Protein AF-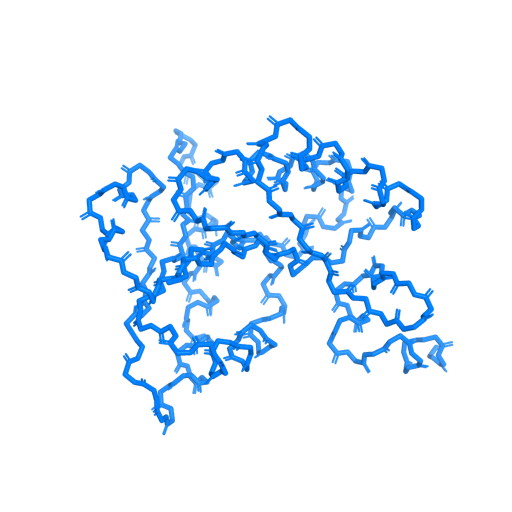A0A662RX79-F1 (afdb_monomer_lite)

Sequence (173 aa):
MRLGIISCEILSTEIADMLRHTGIRDVFIIIPSGDDGASYMRMMFVSNRFLNVLRSFLNVNLNVNARVIKSSELRRHVRGDNVAILRITEIRAHDRPYLLLKEIEESVYEIKDFVDFIILGYGLCGNSEREIRDALKRMEHNAKIPVYMPSDGEGYFNNCIEIVLGRDKVRRI

Structure (mmCIF, N/CA/C/O backbone):
data_AF-A0A662RX79-F1
#
_entry.id   AF-A0A662RX79-F1
#
loop_
_atom_site.group_PDB
_atom_site.id
_atom_site.type_symbol
_atom_site.label_atom_id
_atom_site.label_alt_id
_atom_site.label_comp_id
_atom_site.label_asym_id
_atom_site.label_entity_id
_atom_site.label_seq_id
_atom_site.pdbx_PDB_ins_code
_atom_site.Cartn_x
_atom_site.Cartn_y
_atom_site.Cartn_z
_atom_site.occupancy
_atom_site.B_iso_or_equiv
_atom_site.auth_seq_id
_atom_site.auth_comp_id
_atom_site.auth_asym_id
_atom_site.auth_atom_id
_atom_site.pdbx_PDB_model_num
ATOM 1 N N . MET A 1 1 ? -10.238 -9.939 10.621 1.00 92.50 1 MET A N 1
ATOM 2 C CA . MET A 1 1 ? -9.090 -9.642 9.743 1.00 92.50 1 MET A CA 1
ATOM 3 C C . MET A 1 1 ? -8.908 -8.144 9.592 1.00 92.50 1 MET A C 1
ATOM 5 O O . MET A 1 1 ? -9.868 -7.437 9.282 1.00 92.50 1 MET A O 1
ATOM 9 N N . ARG A 1 2 ? -7.675 -7.680 9.774 1.00 96.06 2 ARG A N 1
ATOM 10 C CA . ARG A 1 2 ? -7.209 -6.315 9.542 1.00 96.06 2 ARG A CA 1
ATOM 11 C C . ARG A 1 2 ? -6.055 -6.352 8.551 1.00 96.06 2 ARG A C 1
ATOM 13 O O . ARG A 1 2 ? -5.040 -6.989 8.805 1.00 96.06 2 ARG A O 1
ATOM 20 N N . LEU A 1 3 ? -6.218 -5.681 7.424 1.00 96.81 3 LEU A N 1
ATOM 21 C CA . LEU A 1 3 ? -5.278 -5.718 6.313 1.00 96.81 3 LEU A CA 1
ATOM 22 C C . LEU A 1 3 ? -4.520 -4.392 6.209 1.00 96.81 3 LEU A C 1
ATOM 24 O O . LEU A 1 3 ? -5.138 -3.333 6.122 1.00 96.81 3 LEU A O 1
ATOM 28 N N . GLY A 1 4 ? -3.192 -4.441 6.169 1.00 97.38 4 GLY A N 1
ATOM 29 C CA . GLY A 1 4 ? -2.364 -3.311 5.761 1.00 97.38 4 GLY A CA 1
ATOM 30 C C . GLY A 1 4 ? -2.083 -3.361 4.265 1.00 97.38 4 GLY A C 1
ATOM 31 O O . GLY A 1 4 ? -1.793 -4.425 3.727 1.00 97.38 4 GLY A O 1
ATOM 32 N N . ILE A 1 5 ? -2.147 -2.223 3.584 1.00 96.50 5 ILE A N 1
ATOM 33 C CA . ILE A 1 5 ? -1.765 -2.103 2.176 1.00 96.50 5 ILE A CA 1
ATOM 34 C C . ILE A 1 5 ? -0.861 -0.887 2.035 1.00 96.50 5 ILE A C 1
ATOM 36 O O . ILE A 1 5 ? -1.257 0.222 2.386 1.00 96.50 5 ILE A O 1
ATOM 40 N N . ILE A 1 6 ? 0.330 -1.074 1.478 1.00 94.81 6 ILE A N 1
ATOM 41 C CA . ILE A 1 6 ? 1.216 0.027 1.086 1.00 94.81 6 ILE A CA 1
ATOM 42 C C . ILE A 1 6 ? 1.339 -0.036 -0.430 1.00 94.81 6 ILE A C 1
ATOM 44 O O . ILE A 1 6 ? 1.785 -1.052 -0.959 1.00 94.81 6 ILE A O 1
ATOM 48 N N . SER A 1 7 ? 0.878 0.998 -1.132 1.00 92.44 7 SER A N 1
ATOM 49 C CA . SER A 1 7 ? 0.668 0.916 -2.579 1.00 92.44 7 SER A CA 1
ATOM 50 C C . SER A 1 7 ? 0.965 2.210 -3.326 1.00 92.44 7 SER A C 1
ATOM 52 O O . SER A 1 7 ? 0.884 3.310 -2.779 1.00 92.44 7 SER A O 1
ATOM 54 N N . CYS A 1 8 ? 1.280 2.063 -4.612 1.00 90.00 8 CYS A N 1
ATOM 55 C CA . CYS A 1 8 ? 1.338 3.174 -5.553 1.00 90.00 8 CYS A CA 1
ATOM 56 C C . CYS A 1 8 ? -0.077 3.577 -5.958 1.00 90.00 8 CYS A C 1
ATOM 58 O O . CYS A 1 8 ? -0.971 2.730 -6.053 1.00 90.00 8 CYS A O 1
ATOM 60 N N . GLU A 1 9 ? -0.279 4.863 -6.235 1.00 88.94 9 GLU A N 1
ATOM 61 C CA . GLU A 1 9 ? -1.582 5.368 -6.664 1.00 88.94 9 GLU A CA 1
ATOM 62 C C . GLU A 1 9 ? -2.093 4.760 -7.979 1.00 88.94 9 GLU A C 1
ATOM 64 O O . GLU A 1 9 ? -3.304 4.688 -8.191 1.00 88.94 9 GLU A O 1
ATOM 69 N N . ILE A 1 10 ? -1.187 4.285 -8.843 1.00 88.56 10 ILE A N 1
ATOM 70 C CA . ILE A 1 10 ? -1.547 3.661 -10.122 1.00 88.56 10 ILE A CA 1
ATOM 71 C C . ILE A 1 10 ? -2.323 2.351 -9.941 1.00 88.56 10 ILE A C 1
ATOM 73 O O . ILE A 1 10 ? -3.139 2.023 -10.793 1.00 88.56 10 ILE A O 1
ATOM 77 N N . LEU A 1 11 ? -2.151 1.656 -8.809 1.00 90.94 11 LEU A N 1
ATOM 78 C CA . LEU A 1 11 ? -2.796 0.364 -8.539 1.00 90.94 11 LEU A CA 1
ATOM 79 C C . LEU A 1 11 ? -4.209 0.482 -7.949 1.00 9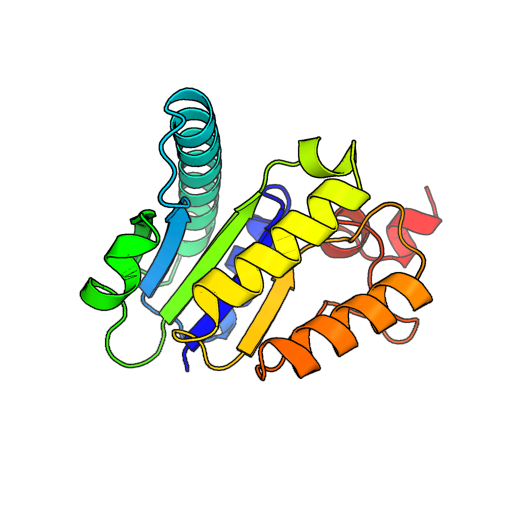0.94 11 LEU A C 1
ATOM 81 O O . LEU A 1 11 ? -4.713 -0.439 -7.309 1.00 90.94 11 LEU A O 1
ATOM 85 N N . SER A 1 12 ? -4.846 1.645 -8.075 1.00 89.62 12 SER A N 1
ATOM 86 C CA . SER A 1 12 ? -6.172 1.889 -7.491 1.00 89.62 12 SER A CA 1
ATOM 87 C C . SER A 1 12 ? -7.227 0.860 -7.916 1.00 89.62 12 SER A C 1
ATOM 89 O O . SER A 1 12 ? -8.026 0.441 -7.076 1.00 89.62 12 SER A O 1
ATOM 91 N N . THR A 1 13 ? -7.194 0.407 -9.170 1.00 89.31 13 THR A N 1
ATOM 92 C CA . THR A 1 13 ? -8.098 -0.624 -9.698 1.00 89.31 13 THR A CA 1
ATOM 93 C C . THR A 1 13 ? -7.803 -1.993 -9.087 1.00 89.31 13 THR A C 1
ATOM 95 O O . THR A 1 13 ? -8.709 -2.636 -8.564 1.00 89.31 13 THR A O 1
ATOM 98 N N . GLU A 1 14 ? -6.537 -2.413 -9.066 1.00 90.38 14 GLU A N 1
ATOM 99 C CA . GLU A 1 14 ? -6.112 -3.714 -8.538 1.00 90.38 14 GLU A CA 1
ATOM 100 C C . GLU A 1 14 ? -6.404 -3.825 -7.037 1.00 90.38 14 GLU A C 1
ATOM 102 O O . GLU A 1 14 ? -6.874 -4.858 -6.558 1.00 90.38 14 GLU A O 1
ATOM 107 N N . ILE A 1 15 ? -6.189 -2.740 -6.285 1.00 92.25 15 ILE A N 1
ATOM 108 C CA . ILE A 1 15 ? -6.542 -2.680 -4.864 1.00 92.25 15 ILE A CA 1
ATOM 109 C C . ILE A 1 15 ? -8.060 -2.734 -4.673 1.00 92.25 15 ILE A C 1
ATOM 111 O O . ILE A 1 15 ? -8.525 -3.442 -3.778 1.00 92.25 15 ILE A O 1
ATOM 115 N N . ALA A 1 16 ? -8.847 -2.034 -5.498 1.00 90.62 16 ALA A N 1
ATOM 116 C CA . ALA A 1 16 ? -10.305 -2.116 -5.431 1.00 90.62 16 ALA A CA 1
ATOM 117 C C . ALA A 1 16 ? -10.792 -3.554 -5.661 1.00 90.62 16 ALA A C 1
ATOM 119 O O . ALA A 1 16 ? -11.589 -4.067 -4.873 1.00 90.62 16 ALA A O 1
ATOM 120 N N . ASP A 1 17 ? -10.276 -4.206 -6.704 1.00 89.12 17 ASP A N 1
ATOM 121 C CA . ASP A 1 17 ? -10.602 -5.582 -7.066 1.00 89.12 17 ASP A CA 1
ATOM 122 C C . ASP A 1 17 ? -10.209 -6.561 -5.960 1.00 89.12 17 ASP A C 1
ATOM 124 O O . ASP A 1 17 ? -11.029 -7.388 -5.558 1.00 89.12 17 ASP A O 1
ATOM 128 N N . MET A 1 18 ? -9.008 -6.432 -5.391 1.00 90.06 18 MET A N 1
ATOM 129 C CA . MET A 1 18 ? -8.582 -7.244 -4.252 1.00 90.06 18 MET A CA 1
ATOM 130 C C . MET A 1 18 ? -9.531 -7.070 -3.062 1.00 90.06 18 MET A C 1
ATOM 132 O O . MET A 1 18 ? -10.016 -8.057 -2.506 1.00 90.06 18 MET A O 1
ATOM 136 N N . LEU A 1 19 ? -9.852 -5.827 -2.689 1.00 91.00 19 LEU A N 1
ATOM 137 C CA . LEU A 1 19 ? -10.728 -5.544 -1.552 1.00 91.00 19 LEU A CA 1
ATOM 138 C C . LEU A 1 19 ? -12.118 -6.173 -1.721 1.00 91.00 19 LEU A C 1
ATOM 140 O O . LEU A 1 19 ? -12.673 -6.650 -0.727 1.00 91.00 19 LEU A O 1
ATOM 144 N N . ARG A 1 20 ? -12.640 -6.291 -2.954 1.00 88.06 20 ARG A N 1
ATOM 145 C CA . ARG A 1 20 ? -13.933 -6.953 -3.218 1.00 88.06 20 ARG A CA 1
ATOM 146 C C . ARG A 1 20 ? -13.984 -8.414 -2.759 1.00 88.06 20 ARG A C 1
ATOM 148 O O . ARG A 1 20 ? -15.065 -8.909 -2.453 1.00 88.06 20 ARG A O 1
ATOM 155 N N . HIS A 1 21 ? -12.837 -9.083 -2.665 1.00 87.88 21 HIS A N 1
ATOM 156 C CA . HIS A 1 21 ? -12.739 -10.507 -2.337 1.00 87.88 21 HIS A CA 1
ATOM 157 C C . HIS A 1 21 ? -12.360 -10.783 -0.872 1.00 87.88 21 HIS A C 1
ATOM 159 O O . HIS A 1 21 ? -12.251 -11.938 -0.473 1.00 87.88 21 HIS A O 1
ATOM 165 N N . THR A 1 22 ? -12.164 -9.744 -0.051 1.00 87.75 22 THR A N 1
ATOM 166 C CA . THR A 1 22 ? -11.635 -9.882 1.324 1.00 87.75 22 THR A CA 1
ATOM 167 C C . THR A 1 22 ? -12.696 -9.797 2.426 1.00 87.75 22 THR A C 1
ATOM 169 O O . THR A 1 22 ? -12.401 -10.103 3.579 1.00 87.75 22 THR A O 1
ATOM 172 N N . GLY A 1 23 ? -13.920 -9.355 2.107 1.00 88.69 23 GLY A N 1
ATOM 1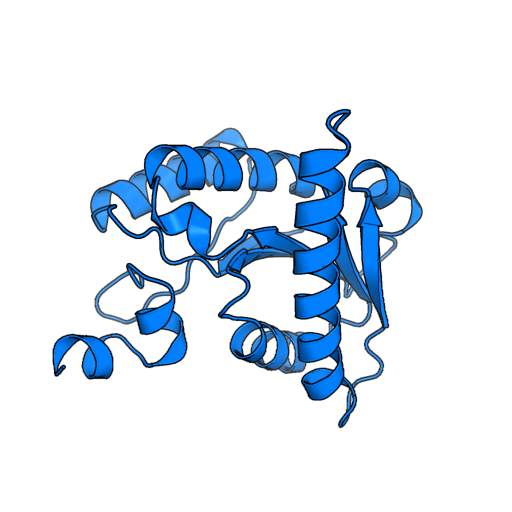73 C CA . GLY A 1 23 ? -14.981 -9.112 3.098 1.00 88.69 23 GLY A CA 1
ATOM 174 C C . GLY A 1 23 ? -14.773 -7.862 3.969 1.00 88.69 23 GLY A C 1
ATOM 175 O O . GLY A 1 23 ? -15.516 -7.657 4.932 1.00 88.69 23 GLY A O 1
ATOM 176 N N . ILE A 1 24 ? -13.782 -7.026 3.639 1.00 92.38 24 ILE A N 1
ATOM 177 C CA . ILE A 1 24 ? -13.495 -5.753 4.311 1.00 92.38 24 ILE A CA 1
ATOM 178 C C . ILE A 1 24 ? -14.673 -4.787 4.153 1.00 92.38 24 ILE A C 1
ATOM 180 O O . ILE A 1 24 ? -15.304 -4.729 3.101 1.00 92.38 24 ILE A O 1
ATOM 184 N N . ARG A 1 25 ? -14.975 -4.034 5.217 1.00 91.38 25 ARG A N 1
ATOM 185 C CA . ARG A 1 25 ? -16.095 -3.083 5.295 1.00 91.38 25 ARG A CA 1
ATOM 186 C C . ARG A 1 25 ? -15.651 -1.658 5.574 1.00 91.38 25 ARG A C 1
ATOM 188 O O . ARG A 1 25 ? -16.307 -0.733 5.117 1.00 91.38 25 ARG A O 1
ATOM 195 N N . ASP A 1 26 ? -14.545 -1.46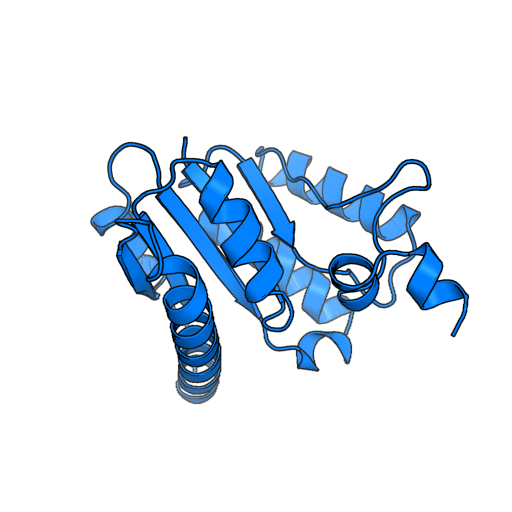4 6.282 1.00 93.75 26 ASP A N 1
ATOM 196 C CA . ASP A 1 26 ? -13.989 -0.137 6.536 1.00 93.75 26 ASP A CA 1
ATOM 197 C C . ASP A 1 26 ? -12.604 -0.023 5.904 1.00 93.75 26 ASP A C 1
ATOM 199 O O . ASP A 1 26 ? -11.747 -0.884 6.092 1.00 93.75 26 ASP A O 1
ATOM 203 N N . VAL A 1 27 ? -12.380 1.056 5.158 1.00 95.12 27 VAL A N 1
ATOM 204 C CA . VAL A 1 27 ? -11.100 1.351 4.511 1.00 95.12 27 VAL A CA 1
ATOM 205 C C . VAL A 1 27 ? -10.624 2.724 4.965 1.00 95.12 27 VAL A C 1
ATOM 207 O O . VAL A 1 27 ? -11.295 3.739 4.760 1.00 95.12 27 VAL A O 1
ATOM 210 N N . PHE A 1 28 ? -9.442 2.764 5.567 1.00 96.56 28 PHE A N 1
ATOM 211 C CA . PHE A 1 28 ? -8.803 3.988 6.030 1.00 96.56 28 PHE A CA 1
ATOM 212 C C . PHE A 1 28 ? -7.566 4.265 5.190 1.00 96.56 28 PHE A C 1
ATOM 214 O O . PHE A 1 28 ? -6.574 3.552 5.299 1.00 96.56 28 PHE A O 1
ATOM 221 N N . ILE A 1 29 ? -7.611 5.306 4.364 1.00 96.25 29 ILE A N 1
ATOM 222 C CA . ILE A 1 29 ? -6.421 5.808 3.676 1.00 96.25 29 ILE A CA 1
ATOM 223 C C . ILE A 1 29 ? -5.739 6.794 4.618 1.00 96.25 29 ILE A C 1
ATOM 225 O O . ILE A 1 29 ? -6.347 7.789 5.016 1.00 96.25 29 ILE A O 1
ATOM 229 N N . ILE A 1 30 ? -4.502 6.505 5.005 1.00 95.19 30 ILE A N 1
ATOM 230 C CA . ILE A 1 30 ? -3.788 7.297 6.002 1.00 95.19 30 ILE A CA 1
ATOM 231 C C . ILE A 1 30 ? -2.822 8.287 5.365 1.00 95.19 30 ILE A C 1
ATOM 233 O O . ILE A 1 30 ? -2.089 7.979 4.422 1.00 95.19 30 ILE A O 1
ATOM 237 N N . ILE A 1 31 ? -2.795 9.478 5.950 1.00 92.06 31 ILE A N 1
ATOM 238 C CA . ILE A 1 31 ? -1.774 10.491 5.709 1.00 92.06 31 ILE A CA 1
ATOM 239 C C . ILE A 1 31 ? -0.923 10.593 6.981 1.00 92.06 31 ILE A C 1
ATOM 241 O O . ILE A 1 31 ? -1.503 10.716 8.068 1.00 92.06 31 ILE A O 1
ATOM 245 N N . PRO A 1 32 ? 0.418 10.558 6.883 1.00 83.62 32 PRO A N 1
ATOM 246 C CA . PRO A 1 32 ? 1.297 10.719 8.025 1.00 83.62 32 PRO A CA 1
ATOM 247 C C . PRO A 1 32 ? 1.016 12.012 8.770 1.00 83.62 32 PRO A C 1
ATOM 249 O O . PRO A 1 32 ? 0.702 13.057 8.191 1.00 83.62 32 PRO A O 1
ATOM 252 N N . SER A 1 33 ? 1.163 11.935 10.082 1.00 72.19 33 SER A N 1
ATOM 253 C CA . SER A 1 33 ? 1.042 13.090 10.961 1.00 72.19 33 SER A CA 1
ATOM 254 C C . SER A 1 33 ? 2.381 13.837 10.956 1.00 72.19 33 SER A C 1
ATOM 256 O O . SER A 1 33 ? 3.228 13.575 11.800 1.00 72.19 33 SER A O 1
ATOM 258 N N . GLY A 1 34 ? 2.607 14.690 9.953 1.00 68.62 34 GLY A N 1
ATOM 259 C CA . GLY A 1 34 ? 3.823 15.504 9.818 1.00 68.62 34 GLY A CA 1
ATOM 260 C C . GLY A 1 34 ? 3.536 17.009 9.800 1.00 68.62 34 GLY A C 1
ATOM 261 O O . GLY A 1 34 ? 2.445 17.426 9.410 1.00 68.62 34 GLY A O 1
ATOM 262 N N . ASP A 1 35 ? 4.531 17.808 10.197 1.00 58.12 35 ASP A N 1
ATOM 263 C CA . ASP A 1 35 ? 4.424 19.270 10.360 1.00 58.12 35 ASP A CA 1
ATOM 264 C C . ASP A 1 35 ? 4.658 20.075 9.065 1.00 58.12 35 ASP A C 1
ATOM 266 O O . ASP A 1 35 ? 4.428 21.285 9.039 1.00 58.12 35 ASP A O 1
ATOM 270 N N . ASP A 1 36 ? 5.084 19.438 7.966 1.00 78.56 36 ASP A N 1
ATOM 271 C CA . ASP A 1 36 ? 5.203 20.124 6.672 1.00 78.56 36 ASP A CA 1
ATOM 272 C C . ASP A 1 36 ? 3.843 20.204 5.965 1.00 78.56 36 ASP A C 1
ATOM 274 O O . ASP A 1 36 ? 3.376 19.245 5.338 1.00 78.56 36 ASP A O 1
ATOM 278 N N . GLY A 1 37 ? 3.228 21.387 6.024 1.00 81.19 37 GLY A N 1
ATOM 279 C CA . GLY A 1 37 ? 1.956 21.672 5.365 1.00 81.19 37 GLY A CA 1
ATOM 280 C C . GLY A 1 37 ? 1.973 21.400 3.856 1.00 81.19 37 GLY A C 1
ATOM 281 O O . GLY A 1 37 ? 0.961 20.956 3.313 1.00 81.19 37 GLY A O 1
ATOM 282 N N . ALA A 1 38 ? 3.106 21.590 3.168 1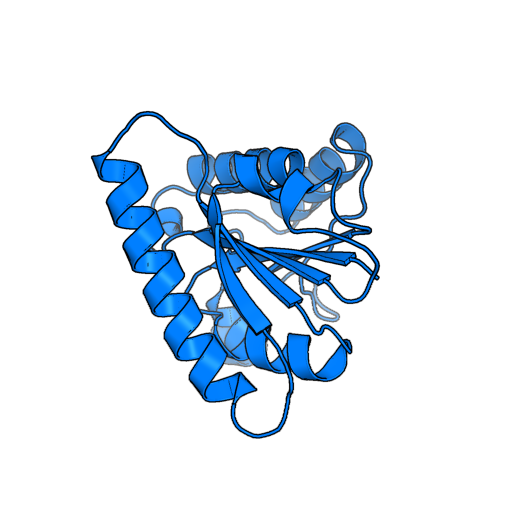.00 83.31 38 ALA A N 1
ATOM 283 C CA . ALA A 1 38 ? 3.188 21.338 1.730 1.00 83.31 38 ALA A CA 1
ATOM 284 C C . ALA A 1 38 ? 3.147 19.836 1.414 1.00 83.31 38 ALA A C 1
ATOM 286 O O . ALA A 1 38 ? 2.407 19.415 0.521 1.00 83.31 38 ALA A O 1
ATOM 287 N N . SER A 1 39 ? 3.911 19.020 2.148 1.00 81.31 39 SER A N 1
ATOM 288 C CA . SER A 1 39 ? 3.844 17.559 2.036 1.00 81.31 39 SER A CA 1
ATOM 289 C C . SER A 1 39 ? 2.458 17.031 2.387 1.00 81.31 39 SER A C 1
ATOM 291 O O . SER A 1 39 ? 1.870 16.293 1.598 1.00 81.31 39 SER A O 1
ATOM 293 N N . TYR A 1 40 ? 1.877 17.494 3.497 1.00 86.06 40 TYR A N 1
ATOM 294 C CA . TYR A 1 40 ? 0.527 17.105 3.898 1.00 86.06 40 TYR A CA 1
ATOM 295 C C . TYR A 1 40 ? -0.506 17.371 2.795 1.00 86.06 40 TYR A C 1
ATOM 297 O O . TYR A 1 40 ? -1.291 16.485 2.459 1.00 86.06 40 TYR A O 1
ATOM 305 N N . MET A 1 41 ? -0.483 18.560 2.181 1.00 87.12 41 MET A N 1
ATOM 306 C CA . MET A 1 41 ? -1.416 18.908 1.105 1.00 87.12 41 MET A CA 1
ATOM 307 C C . MET A 1 41 ? -1.239 18.033 -0.141 1.00 87.12 41 MET A C 1
ATOM 309 O O . MET A 1 41 ? -2.238 17.612 -0.727 1.00 87.12 41 MET A O 1
ATOM 313 N N . ARG A 1 42 ? 0.003 17.706 -0.526 1.00 87.31 42 ARG A N 1
ATOM 314 C CA . ARG A 1 42 ? 0.268 16.774 -1.639 1.00 87.31 42 ARG A CA 1
ATOM 315 C C . ARG A 1 42 ? -0.303 15.389 -1.354 1.00 87.31 42 ARG A C 1
ATOM 317 O O . ARG A 1 42 ? -1.076 14.852 -2.144 1.00 87.31 42 ARG A O 1
ATOM 324 N N . MET A 1 43 ? -0.004 14.846 -0.181 1.00 88.44 43 MET A N 1
ATOM 325 C CA . MET A 1 43 ? -0.461 13.517 0.222 1.00 88.44 43 MET A CA 1
ATOM 326 C C . MET A 1 43 ? -1.979 13.453 0.374 1.00 88.44 43 MET A C 1
ATOM 328 O O . MET A 1 43 ? -2.598 12.456 0.000 1.00 88.44 43 MET A O 1
ATOM 332 N N . MET A 1 44 ? -2.593 14.534 0.857 1.00 90.69 44 MET A N 1
ATOM 333 C CA . MET A 1 44 ? -4.042 14.699 0.890 1.00 90.69 44 MET A CA 1
ATOM 334 C C . MET A 1 44 ? -4.639 14.670 -0.516 1.00 90.69 44 MET A C 1
ATOM 336 O O . MET A 1 44 ? -5.627 13.972 -0.742 1.00 90.69 44 MET A O 1
ATOM 340 N N . PHE A 1 45 ? -4.042 15.374 -1.477 1.00 90.75 45 PHE A N 1
ATOM 341 C CA . PHE A 1 45 ? -4.508 15.364 -2.862 1.00 90.75 45 PHE A CA 1
ATOM 342 C C . PHE A 1 45 ? -4.440 13.961 -3.484 1.00 90.75 45 PHE A C 1
ATOM 344 O O . PHE A 1 45 ? -5.422 13.485 -4.055 1.00 90.75 45 PHE A O 1
ATOM 351 N N . VAL A 1 46 ? -3.313 13.267 -3.318 1.00 90.75 46 VAL A N 1
ATOM 352 C CA . VAL A 1 46 ? -3.096 11.895 -3.812 1.00 90.75 46 VAL A CA 1
ATOM 353 C C . VAL A 1 46 ? -4.079 10.921 -3.177 1.00 90.75 46 VAL A C 1
ATOM 355 O O . VAL A 1 46 ? -4.758 10.180 -3.883 1.00 90.75 46 VAL A O 1
ATOM 358 N N . SER A 1 47 ? -4.227 10.981 -1.854 1.00 93.00 47 SER A N 1
ATOM 359 C CA . SER A 1 47 ? -5.132 10.110 -1.102 1.00 93.00 47 SER A CA 1
ATOM 360 C C . SER A 1 47 ? -6.593 10.319 -1.500 1.00 93.00 47 SER A C 1
ATOM 362 O O . SER A 1 47 ? -7.330 9.349 -1.646 1.00 93.00 47 SER A O 1
ATOM 364 N N . ASN A 1 48 ? -7.024 11.566 -1.727 1.00 93.06 48 ASN A N 1
ATOM 365 C CA . ASN A 1 48 ? -8.387 11.852 -2.183 1.00 93.06 48 ASN A CA 1
ATOM 366 C C . ASN A 1 48 ? -8.624 11.419 -3.632 1.00 93.06 48 ASN A C 1
ATOM 368 O O . ASN A 1 48 ? -9.680 10.870 -3.940 1.00 93.06 48 ASN A O 1
ATOM 372 N N . ARG A 1 49 ? -7.648 11.623 -4.524 1.00 91.81 49 ARG A N 1
ATOM 373 C CA . ARG A 1 49 ? -7.722 11.123 -5.903 1.00 91.81 49 ARG A CA 1
ATOM 374 C C . ARG A 1 49 ? -7.841 9.601 -5.917 1.00 91.81 49 ARG A C 1
ATOM 376 O O . ARG A 1 49 ? -8.751 9.081 -6.558 1.00 91.81 49 ARG A O 1
ATOM 383 N N . PHE A 1 50 ? -7.002 8.910 -5.146 1.00 92.94 50 PHE A N 1
ATOM 384 C CA . PHE A 1 50 ? -7.090 7.465 -4.966 1.00 92.94 50 PHE A CA 1
ATOM 385 C C . PHE A 1 50 ? -8.450 7.050 -4.397 1.00 92.94 50 PHE A C 1
ATOM 387 O O . PHE A 1 50 ? -9.087 6.158 -4.943 1.00 92.94 50 PHE A O 1
ATOM 394 N N . LEU A 1 51 ? -8.939 7.724 -3.347 1.00 93.12 51 LEU A N 1
ATOM 395 C CA . LEU A 1 51 ? -10.240 7.438 -2.738 1.00 93.12 51 LEU A CA 1
ATOM 396 C C . LEU A 1 51 ? -11.392 7.558 -3.742 1.00 93.12 51 LEU A C 1
ATOM 398 O O . LEU A 1 51 ? -12.308 6.739 -3.717 1.00 93.12 51 LEU A O 1
ATOM 402 N N . ASN A 1 52 ? -11.367 8.567 -4.611 1.00 91.25 52 ASN A N 1
ATOM 403 C CA . ASN A 1 52 ? -12.414 8.769 -5.610 1.00 91.25 52 ASN A CA 1
ATOM 404 C C . ASN A 1 52 ? -12.447 7.631 -6.634 1.00 91.25 52 ASN A C 1
ATOM 406 O O . ASN A 1 52 ? -13.528 7.133 -6.948 1.00 91.25 52 ASN A O 1
ATOM 410 N N . VAL A 1 53 ? -11.277 7.188 -7.102 1.00 89.56 53 VAL A N 1
ATOM 411 C CA . VAL A 1 53 ? -11.170 6.028 -7.997 1.00 89.56 53 VAL A CA 1
ATOM 412 C C . VAL A 1 53 ? -11.581 4.750 -7.267 1.00 89.56 53 VAL A C 1
ATOM 414 O O . VAL A 1 53 ? -12.402 3.984 -7.755 1.00 89.56 53 VAL A O 1
ATOM 417 N N . LEU A 1 54 ? -11.102 4.551 -6.041 1.00 89.44 54 LEU A N 1
ATOM 418 C CA . LEU A 1 54 ? -11.475 3.401 -5.226 1.00 89.44 54 LEU A CA 1
ATOM 419 C C . LEU A 1 54 ? -13.002 3.323 -5.047 1.00 89.44 54 LEU A C 1
ATOM 421 O O . LEU A 1 54 ? -13.604 2.270 -5.242 1.00 89.44 54 LEU A O 1
ATOM 425 N N . ARG A 1 55 ? -13.656 4.447 -4.731 1.00 88.62 55 ARG A N 1
ATOM 426 C CA . ARG A 1 55 ? -15.116 4.520 -4.580 1.00 88.62 55 ARG A CA 1
ATOM 427 C C . ARG A 1 55 ? -15.857 4.232 -5.878 1.00 88.62 55 ARG A C 1
ATOM 429 O O . ARG A 1 55 ? -16.875 3.554 -5.811 1.00 88.62 55 ARG A O 1
ATOM 436 N N . SER A 1 56 ? -15.382 4.687 -7.039 1.00 87.56 56 SER A N 1
ATOM 437 C CA . SER A 1 56 ? -16.064 4.382 -8.307 1.00 87.56 56 SER A CA 1
ATOM 438 C C . SER A 1 56 ? -16.098 2.876 -8.587 1.00 87.56 56 SER A C 1
ATOM 440 O O . SER A 1 56 ? -17.094 2.373 -9.101 1.00 87.56 56 SER A O 1
ATOM 442 N N . PHE A 1 57 ? -15.067 2.144 -8.160 1.00 83.12 57 PHE A N 1
ATOM 443 C CA . PHE A 1 57 ? -15.019 0.690 -8.263 1.00 83.12 57 PHE A CA 1
ATOM 444 C C . PHE A 1 57 ? -15.791 -0.026 -7.141 1.00 83.12 57 PHE A C 1
ATOM 446 O O . PHE A 1 57 ? -16.424 -1.054 -7.393 1.00 83.12 57 PHE A O 1
ATOM 453 N N . LEU A 1 58 ? -15.784 0.479 -5.908 1.00 79.12 58 LEU A N 1
ATOM 454 C CA . LEU A 1 58 ? -16.467 -0.174 -4.782 1.00 79.12 58 LEU A CA 1
ATOM 455 C C . LEU A 1 58 ? -17.988 0.075 -4.756 1.00 79.12 58 LEU A C 1
ATOM 457 O O . LEU A 1 58 ? -18.738 -0.812 -4.345 1.00 79.12 58 LEU A O 1
ATOM 461 N N . ASN A 1 59 ? -18.451 1.230 -5.255 1.00 65.50 59 ASN A N 1
ATOM 462 C CA . ASN A 1 59 ? -19.858 1.661 -5.225 1.00 65.50 59 ASN A CA 1
ATOM 463 C C . ASN A 1 59 ? -20.820 0.764 -6.015 1.00 65.50 59 ASN A C 1
ATOM 465 O O . ASN A 1 59 ? -22.030 0.923 -5.890 1.00 65.50 59 ASN A O 1
ATOM 469 N N . VAL A 1 60 ? -20.313 -0.164 -6.828 1.00 58.91 60 VAL A N 1
ATOM 470 C CA . VAL A 1 60 ? -21.177 -1.003 -7.660 1.00 58.91 60 VAL A CA 1
ATOM 471 C C . VAL A 1 60 ? -21.858 -2.108 -6.846 1.00 58.91 60 VAL A C 1
ATOM 473 O O . VAL A 1 60 ? -22.946 -2.493 -7.238 1.00 58.91 60 VAL A O 1
ATOM 476 N N . ASN A 1 61 ? -21.299 -2.594 -5.722 1.00 53.53 61 ASN A N 1
ATOM 477 C CA . ASN A 1 61 ? -21.896 -3.726 -4.977 1.00 53.53 61 ASN A CA 1
ATOM 478 C C . ASN A 1 61 ? -21.455 -3.905 -3.505 1.00 53.53 61 ASN A C 1
ATOM 480 O O . ASN A 1 61 ? -21.824 -4.899 -2.879 1.00 53.53 61 ASN A O 1
ATOM 484 N N . LEU A 1 62 ? -20.646 -3.009 -2.929 1.00 61.19 62 LEU A N 1
ATOM 485 C CA . LEU A 1 62 ? -20.044 -3.237 -1.610 1.00 61.19 62 LEU A CA 1
ATOM 486 C C . LEU A 1 62 ? -20.400 -2.119 -0.627 1.00 61.19 62 LEU A C 1
ATOM 488 O O . LEU A 1 62 ? -20.121 -0.952 -0.881 1.00 61.19 62 LEU A O 1
ATOM 492 N N . ASN A 1 63 ? -20.951 -2.486 0.537 1.00 74.00 63 ASN A N 1
ATOM 493 C CA . ASN A 1 63 ? -21.121 -1.599 1.698 1.00 74.00 63 ASN A CA 1
ATOM 494 C C . ASN A 1 63 ? -19.756 -1.296 2.353 1.00 74.00 63 ASN A C 1
ATOM 496 O O . ASN A 1 63 ? -19.542 -1.596 3.528 1.00 74.00 63 ASN A O 1
ATOM 500 N N . VAL A 1 64 ? -18.810 -0.760 1.577 1.00 85.38 64 VAL A N 1
ATOM 501 C CA . VAL A 1 64 ? -17.474 -0.386 2.045 1.00 85.38 64 VAL A CA 1
ATOM 502 C C . VAL A 1 64 ? -17.437 1.103 2.351 1.00 85.38 64 VAL A C 1
ATOM 504 O O . VAL A 1 64 ? -17.603 1.955 1.480 1.00 85.38 64 VAL A O 1
ATOM 507 N N . ASN A 1 65 ? -17.161 1.422 3.606 1.00 89.88 65 ASN A N 1
ATOM 508 C CA . ASN A 1 65 ? -16.951 2.769 4.090 1.00 89.88 65 ASN A CA 1
ATOM 509 C C . ASN A 1 65 ? -15.469 3.150 3.967 1.00 89.88 65 ASN A C 1
ATOM 511 O O . ASN A 1 65 ? -14.651 2.831 4.831 1.00 89.88 65 ASN A O 1
ATOM 515 N N . ALA A 1 66 ? -15.123 3.835 2.878 1.00 92.31 66 ALA A N 1
ATOM 516 C CA . ALA A 1 66 ? -13.766 4.309 2.619 1.00 92.31 66 ALA A CA 1
ATOM 517 C C . ALA A 1 66 ? -13.613 5.805 2.933 1.00 92.31 66 ALA A C 1
ATOM 519 O O . ALA A 1 66 ? -14.437 6.617 2.497 1.00 92.31 66 ALA A O 1
ATOM 520 N N . ARG A 1 67 ? -12.547 6.192 3.643 1.00 94.31 67 ARG A N 1
ATOM 521 C CA . ARG A 1 67 ? -12.239 7.595 3.986 1.00 94.31 67 ARG A CA 1
ATOM 522 C C . ARG A 1 67 ? -10.745 7.839 4.168 1.00 94.31 67 ARG A C 1
ATOM 524 O O . ARG A 1 67 ? -9.995 6.922 4.491 1.00 94.31 67 ARG A O 1
ATOM 531 N N . VAL A 1 68 ? -10.345 9.095 3.997 1.00 95.38 68 VAL A N 1
ATOM 532 C CA . VAL A 1 68 ? -8.996 9.580 4.303 1.00 95.38 68 VAL A CA 1
ATOM 533 C C . VAL A 1 68 ? -8.960 10.095 5.743 1.00 95.38 68 VAL A C 1
ATOM 535 O O . VAL A 1 68 ? -9.863 10.829 6.141 1.00 95.38 68 VAL A O 1
ATOM 538 N N . ILE A 1 69 ? -7.939 9.715 6.512 1.00 94.69 69 ILE A N 1
ATOM 539 C CA . ILE A 1 69 ? -7.714 10.167 7.897 1.00 94.69 69 ILE A CA 1
ATOM 540 C C . ILE A 1 69 ? -6.225 10.433 8.152 1.00 94.69 69 ILE A C 1
ATOM 542 O O . ILE A 1 69 ? -5.364 9.999 7.383 1.00 94.69 69 ILE A O 1
ATOM 546 N N . LYS A 1 70 ? -5.898 11.111 9.255 1.00 93.12 70 LYS A N 1
ATOM 547 C CA . LYS A 1 70 ? -4.508 11.184 9.726 1.00 93.12 70 LYS A CA 1
ATOM 548 C C . LYS A 1 70 ? -4.114 9.877 10.407 1.00 93.12 70 LYS A C 1
ATOM 550 O O . LYS A 1 70 ? -4.923 9.257 11.096 1.00 93.12 70 LYS A O 1
ATOM 555 N N . SER A 1 71 ? -2.851 9.478 10.290 1.00 93.00 71 SER A N 1
ATOM 556 C CA . SER A 1 71 ? -2.356 8.250 10.926 1.00 93.00 71 SER A CA 1
ATOM 557 C C . SER A 1 71 ? -2.490 8.259 12.455 1.00 93.00 71 SER A C 1
ATOM 559 O O . SER A 1 71 ? -2.841 7.245 13.056 1.00 93.00 71 SER A O 1
ATOM 561 N N . SER A 1 72 ? -2.342 9.425 13.090 1.00 92.06 72 SER A N 1
ATOM 562 C CA . SER A 1 72 ? -2.581 9.626 14.529 1.00 92.06 72 SER A CA 1
ATOM 563 C C . SER A 1 72 ? -4.023 9.337 14.968 1.00 92.06 72 SER A C 1
ATOM 565 O O . SER A 1 72 ? -4.280 9.109 16.152 1.00 92.06 72 SER A O 1
ATOM 567 N N . GLU A 1 73 ? -4.975 9.301 14.036 1.00 93.81 73 GLU A N 1
ATOM 568 C CA . GLU A 1 73 ? -6.388 9.034 14.308 1.00 93.81 73 GLU A CA 1
ATOM 569 C C . GLU A 1 73 ? -6.735 7.540 14.225 1.00 93.81 73 GLU A C 1
ATOM 571 O O . GLU A 1 73 ? -7.828 7.147 14.642 1.00 93.81 73 GLU A O 1
ATOM 576 N N . LEU A 1 74 ? -5.810 6.683 13.769 1.00 93.81 74 LEU A N 1
ATOM 577 C CA . LEU A 1 74 ? -6.043 5.245 13.588 1.00 93.81 74 LEU A CA 1
ATOM 578 C C . LEU A 1 74 ? -6.613 4.571 14.838 1.00 93.81 74 LEU A C 1
ATOM 580 O O . LEU A 1 74 ? -7.620 3.872 14.746 1.00 93.81 74 LEU A O 1
ATOM 584 N N . ARG A 1 75 ? -6.054 4.846 16.026 1.00 92.94 75 ARG A N 1
ATOM 585 C CA . ARG A 1 75 ? -6.539 4.266 17.299 1.00 92.94 75 ARG A CA 1
ATOM 586 C C . ARG A 1 75 ? -8.004 4.600 17.598 1.00 92.94 75 ARG A C 1
ATOM 588 O O . ARG A 1 75 ? -8.664 3.849 18.308 1.00 92.94 75 ARG A O 1
ATOM 595 N N . ARG A 1 76 ? -8.522 5.727 17.096 1.00 92.25 76 ARG A N 1
ATOM 596 C CA . ARG A 1 76 ? -9.918 6.139 17.322 1.00 92.25 76 ARG A CA 1
ATOM 597 C C . ARG A 1 76 ? -10.881 5.413 16.388 1.00 92.25 76 ARG A C 1
ATOM 599 O O . ARG A 1 76 ? -12.009 5.126 16.799 1.00 92.25 76 ARG A O 1
ATOM 606 N N . HIS A 1 77 ? -10.432 5.134 15.165 1.00 89.75 77 HIS A N 1
ATOM 607 C CA . HIS A 1 77 ? -11.263 4.643 14.069 1.00 89.75 77 HIS A CA 1
ATOM 608 C C . HIS A 1 77 ? -11.188 3.134 13.847 1.00 89.75 77 HIS A C 1
ATOM 610 O O . HIS A 1 77 ? -12.211 2.520 13.552 1.00 89.75 77 HIS A O 1
ATOM 616 N N . VAL A 1 78 ? -10.009 2.532 13.995 1.00 89.62 78 VAL A N 1
ATOM 617 C CA . VAL A 1 78 ? -9.805 1.098 13.784 1.00 89.62 78 VAL A CA 1
ATOM 618 C C . VAL A 1 78 ? -10.343 0.352 14.999 1.00 89.62 78 VAL A C 1
ATOM 620 O O . VAL A 1 78 ? -9.715 0.306 16.056 1.00 89.62 78 VAL A O 1
ATOM 623 N N . ARG A 1 79 ? -11.548 -0.203 14.857 1.00 82.25 79 ARG A N 1
ATOM 624 C CA . ARG A 1 79 ? -12.231 -0.999 15.881 1.00 82.25 79 ARG A CA 1
ATOM 625 C C . ARG A 1 79 ? -12.726 -2.297 15.251 1.00 82.25 79 ARG A C 1
ATOM 627 O O . ARG A 1 79 ? -13.322 -2.262 14.184 1.00 82.25 79 ARG A O 1
ATOM 634 N N . GLY A 1 80 ? -12.518 -3.425 15.927 1.00 85.62 80 GLY A N 1
ATOM 635 C CA . GLY A 1 80 ? -13.017 -4.723 15.459 1.00 85.62 80 GLY A CA 1
ATOM 636 C C . GLY A 1 80 ? -12.256 -5.281 14.252 1.00 85.62 80 GLY A C 1
ATOM 637 O O . GLY A 1 80 ? -11.054 -5.056 14.128 1.00 85.62 80 GLY A O 1
ATOM 638 N N . ASP A 1 81 ? -12.954 -6.045 13.417 1.00 89.75 81 ASP A N 1
ATOM 639 C CA . ASP A 1 81 ? -12.435 -6.764 12.250 1.00 89.75 81 ASP A CA 1
ATOM 640 C C . ASP A 1 81 ? -13.007 -6.206 10.938 1.00 89.75 81 ASP A C 1
ATOM 642 O O . ASP A 1 81 ? -13.935 -5.403 10.947 1.00 89.75 81 ASP A O 1
ATOM 646 N N . ASN A 1 82 ? -12.494 -6.689 9.802 1.00 93.19 82 ASN A N 1
ATOM 647 C CA . ASN A 1 82 ? -12.896 -6.323 8.438 1.00 93.19 82 ASN A CA 1
ATOM 648 C C . ASN A 1 82 ? -12.488 -4.892 8.066 1.00 93.19 82 ASN A C 1
ATOM 650 O O . ASN A 1 82 ? -13.259 -4.143 7.465 1.00 93.19 82 ASN A O 1
ATOM 654 N N . VAL A 1 83 ? -11.254 -4.534 8.423 1.00 95.88 83 VAL A N 1
ATOM 655 C CA . VAL A 1 83 ? -10.668 -3.208 8.205 1.00 95.88 83 VAL A CA 1
ATOM 656 C C . VAL A 1 83 ? -9.478 -3.310 7.253 1.00 95.88 83 VAL A C 1
ATOM 658 O O . VAL A 1 83 ? -8.645 -4.198 7.423 1.00 95.88 83 VAL A O 1
ATOM 661 N N . ALA A 1 84 ? -9.357 -2.383 6.302 1.00 96.56 84 ALA A N 1
ATOM 662 C CA . ALA A 1 84 ? -8.112 -2.127 5.581 1.00 96.56 84 ALA A CA 1
ATOM 663 C C . ALA A 1 84 ? -7.518 -0.770 5.975 1.00 96.56 84 ALA A C 1
ATOM 665 O O . ALA A 1 84 ? -8.238 0.225 6.072 1.00 96.56 84 ALA A O 1
ATOM 666 N N . ILE A 1 85 ? -6.199 -0.718 6.136 1.00 97.50 85 ILE A N 1
ATOM 667 C CA . ILE A 1 85 ? -5.432 0.516 6.315 1.00 97.50 85 ILE A CA 1
ATOM 668 C C . ILE A 1 85 ? -4.498 0.657 5.120 1.00 97.50 85 ILE A C 1
ATOM 670 O O . ILE A 1 85 ? -3.658 -0.206 4.878 1.00 97.50 85 ILE A O 1
ATOM 674 N N . LEU A 1 86 ? -4.673 1.731 4.358 1.00 96.56 86 LEU A N 1
ATOM 675 C CA . LEU A 1 86 ? -3.985 1.977 3.099 1.00 96.56 86 LEU A CA 1
ATOM 676 C C . LEU A 1 86 ? -3.027 3.152 3.258 1.00 96.56 86 LEU A C 1
ATOM 678 O O . LEU A 1 86 ? -3.443 4.261 3.592 1.00 96.56 86 LEU A O 1
ATOM 682 N N . ARG A 1 87 ? -1.760 2.931 2.927 1.00 94.25 87 ARG A N 1
ATOM 683 C CA . ARG A 1 87 ? -0.772 3.981 2.700 1.00 94.25 87 ARG A CA 1
ATOM 684 C C . ARG A 1 87 ? -0.531 4.102 1.200 1.00 94.25 87 ARG A C 1
ATOM 686 O O . ARG A 1 87 ? -0.002 3.179 0.584 1.00 94.25 87 ARG A O 1
ATOM 693 N N . ILE A 1 88 ? -0.917 5.237 0.622 1.00 92.00 88 ILE A N 1
ATOM 694 C CA . ILE A 1 88 ? -0.736 5.506 -0.809 1.00 92.00 88 ILE A CA 1
ATOM 695 C C . ILE A 1 88 ? 0.405 6.499 -0.999 1.00 92.00 88 ILE A C 1
ATOM 697 O O . ILE A 1 88 ? 0.406 7.562 -0.370 1.00 92.00 88 ILE A O 1
ATOM 701 N N . THR A 1 89 ? 1.363 6.161 -1.861 1.00 85.00 89 THR A N 1
ATOM 702 C CA . THR A 1 89 ? 2.446 7.072 -2.256 1.00 85.00 89 THR A CA 1
ATOM 703 C C . THR A 1 89 ? 2.314 7.480 -3.725 1.00 85.00 89 THR A C 1
ATOM 705 O O . THR A 1 89 ? 1.656 6.814 -4.533 1.00 85.00 89 THR A O 1
ATOM 708 N N . GLU A 1 90 ? 2.899 8.630 -4.062 1.00 80.56 90 GLU A N 1
ATOM 709 C CA . GLU A 1 90 ? 2.888 9.178 -5.419 1.00 80.56 90 GLU A CA 1
ATOM 710 C C . GLU A 1 90 ? 3.707 8.323 -6.383 1.00 80.56 90 GLU A C 1
ATOM 712 O O . GLU A 1 90 ? 4.767 7.810 -6.028 1.00 80.56 90 GLU A O 1
ATOM 717 N N . ILE A 1 91 ? 3.289 8.287 -7.651 1.00 72.69 91 ILE A N 1
ATOM 718 C CA . ILE A 1 91 ? 4.045 7.606 -8.711 1.00 72.69 91 ILE A CA 1
ATOM 719 C C . ILE A 1 91 ? 5.470 8.167 -8.869 1.00 72.69 91 ILE A C 1
ATOM 721 O O . ILE A 1 91 ? 6.402 7.445 -9.208 1.00 72.69 91 ILE A O 1
ATOM 725 N N . ARG A 1 92 ? 5.675 9.452 -8.557 1.00 69.81 92 ARG A N 1
ATOM 726 C CA . ARG A 1 92 ? 6.986 10.116 -8.640 1.00 69.81 92 ARG A CA 1
ATOM 727 C C . ARG A 1 92 ? 8.008 9.574 -7.640 1.00 69.81 92 ARG A C 1
ATOM 729 O O . ARG A 1 92 ? 9.198 9.829 -7.798 1.00 69.81 92 ARG A O 1
ATOM 736 N N . ALA A 1 93 ? 7.583 8.811 -6.631 1.00 67.06 93 ALA A N 1
ATOM 737 C CA . ALA A 1 93 ? 8.509 8.150 -5.716 1.00 67.06 93 ALA A CA 1
ATOM 738 C C . ALA A 1 93 ? 9.428 7.145 -6.445 1.00 67.06 93 ALA A C 1
ATOM 740 O O . ALA A 1 93 ? 10.546 6.898 -5.992 1.00 67.06 93 ALA A O 1
ATOM 741 N N . HIS A 1 94 ? 9.020 6.643 -7.618 1.00 71.25 94 HIS A N 1
ATOM 742 C CA . HIS A 1 94 ? 9.848 5.779 -8.463 1.00 71.25 94 HIS A CA 1
ATOM 743 C C . HIS A 1 94 ? 11.113 6.463 -9.018 1.00 71.25 94 HIS A C 1
ATOM 745 O O . HIS A 1 94 ? 12.069 5.761 -9.340 1.00 71.25 94 HIS A O 1
ATOM 751 N N . ASP A 1 95 ? 11.178 7.801 -9.057 1.00 78.81 95 ASP A N 1
ATOM 752 C CA . ASP A 1 95 ? 12.376 8.535 -9.501 1.00 78.81 95 ASP A CA 1
ATOM 753 C C . ASP A 1 95 ? 13.543 8.409 -8.501 1.00 78.81 95 ASP A C 1
ATOM 755 O O . ASP A 1 95 ? 14.690 8.729 -8.818 1.00 78.81 95 ASP A O 1
ATOM 759 N N . ARG A 1 96 ? 13.262 7.983 -7.259 1.00 81.00 96 ARG A N 1
ATOM 760 C CA . ARG A 1 96 ? 14.246 7.868 -6.172 1.00 81.00 96 ARG A CA 1
ATOM 761 C C . ARG A 1 96 ? 14.063 6.551 -5.401 1.00 81.00 96 ARG A C 1
ATOM 763 O O . ARG A 1 96 ? 13.594 6.578 -4.261 1.00 81.00 96 ARG A O 1
ATOM 770 N N . PRO A 1 97 ? 14.488 5.404 -5.969 1.00 79.56 97 PRO A N 1
ATOM 771 C CA . PRO A 1 97 ? 14.244 4.069 -5.406 1.00 79.56 97 PRO A CA 1
ATOM 772 C C . PRO A 1 97 ? 14.657 3.889 -3.938 1.00 79.56 97 PRO A C 1
ATOM 774 O O . PRO A 1 97 ? 13.956 3.239 -3.167 1.00 79.56 97 PRO A O 1
ATO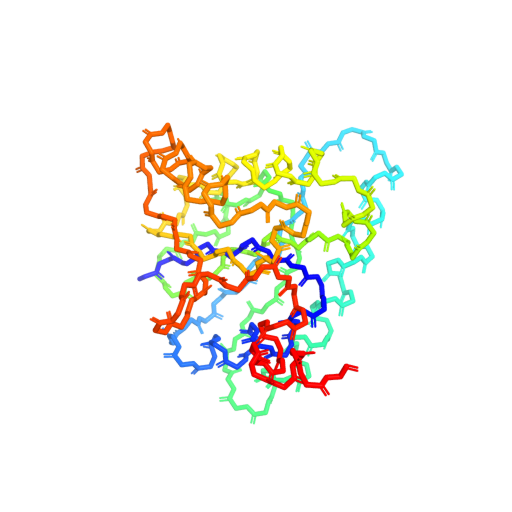M 777 N N . TYR A 1 98 ? 15.769 4.502 -3.522 1.00 80.44 98 TYR A N 1
ATOM 778 C CA . TYR A 1 98 ? 16.251 4.424 -2.139 1.00 80.44 98 TYR A CA 1
ATOM 779 C C . TYR A 1 98 ? 15.335 5.156 -1.143 1.00 80.44 98 TYR A C 1
ATOM 781 O O . TYR A 1 98 ? 15.132 4.678 -0.028 1.00 80.44 98 TYR A O 1
ATOM 789 N N . LEU A 1 99 ? 14.759 6.301 -1.536 1.00 81.94 99 LEU A N 1
ATOM 790 C CA . LEU A 1 99 ? 13.789 7.020 -0.704 1.00 81.94 99 LEU A CA 1
ATOM 791 C C . LEU A 1 99 ? 12.464 6.275 -0.655 1.00 81.94 99 LEU A C 1
ATOM 793 O O . LEU A 1 99 ? 11.859 6.204 0.408 1.00 81.94 99 LEU A O 1
ATOM 797 N N . LEU A 1 100 ? 12.051 5.696 -1.783 1.00 83.94 100 LEU A N 1
ATOM 798 C CA . LEU A 1 100 ? 10.845 4.886 -1.856 1.00 83.94 100 LEU A CA 1
ATOM 799 C C . LEU A 1 100 ? 10.912 3.704 -0.886 1.00 83.94 100 LEU A C 1
ATOM 801 O O . LEU A 1 100 ? 9.985 3.501 -0.108 1.00 83.94 100 LEU A O 1
ATOM 805 N N . LEU A 1 101 ? 12.012 2.945 -0.901 1.00 86.12 101 LEU A N 1
ATOM 806 C CA . LEU A 1 101 ? 12.172 1.813 0.008 1.00 86.12 101 LEU A CA 1
ATOM 807 C C . LEU A 1 101 ? 12.104 2.262 1.473 1.00 86.12 101 LEU A C 1
ATOM 809 O O . LEU A 1 101 ? 11.407 1.642 2.271 1.00 86.12 101 LEU A O 1
ATOM 813 N N . LYS A 1 102 ? 12.771 3.369 1.810 1.00 86.94 102 LYS A N 1
ATOM 814 C CA . LYS A 1 102 ? 12.714 3.946 3.154 1.00 86.94 102 LYS A CA 1
ATOM 815 C C . LYS A 1 102 ? 11.284 4.344 3.549 1.00 86.94 102 LYS A C 1
ATOM 817 O O . LYS A 1 102 ? 10.853 4.009 4.646 1.00 86.94 102 LYS A O 1
ATOM 822 N N . GLU A 1 103 ? 10.541 5.011 2.665 1.00 87.50 103 GLU A N 1
ATOM 823 C CA . GLU A 1 103 ? 9.149 5.406 2.924 1.00 87.50 103 GLU A CA 1
ATOM 824 C C . GLU A 1 103 ? 8.238 4.184 3.118 1.00 87.50 103 GLU A C 1
ATOM 826 O O . GLU A 1 103 ? 7.354 4.198 3.977 1.00 87.50 103 GLU A O 1
ATOM 831 N N . ILE A 1 104 ? 8.462 3.107 2.360 1.00 90.25 104 ILE A N 1
ATOM 832 C CA . ILE A 1 104 ? 7.736 1.842 2.526 1.00 90.25 104 ILE A CA 1
ATOM 833 C C . ILE A 1 104 ? 8.036 1.229 3.895 1.00 90.25 104 ILE A C 1
ATOM 835 O O . ILE A 1 104 ? 7.100 0.862 4.603 1.00 90.25 104 ILE A O 1
ATOM 839 N N . GLU A 1 105 ? 9.306 1.161 4.299 1.00 91.69 105 GLU A N 1
ATOM 840 C CA . GLU A 1 105 ? 9.687 0.650 5.620 1.00 91.69 105 GLU A CA 1
ATOM 841 C C . GLU A 1 105 ? 9.054 1.470 6.749 1.00 91.69 105 GLU A C 1
ATOM 843 O O . GLU A 1 105 ? 8.448 0.906 7.659 1.00 91.69 105 GLU A O 1
ATOM 848 N N . GLU A 1 106 ? 9.134 2.800 6.680 1.00 91.06 106 GLU A N 1
ATOM 849 C CA . GLU A 1 106 ? 8.503 3.699 7.653 1.00 91.06 106 GLU A CA 1
ATOM 850 C C . GLU A 1 106 ? 6.985 3.480 7.720 1.00 91.06 106 GLU A C 1
ATOM 852 O O . GLU A 1 106 ? 6.409 3.411 8.807 1.00 91.06 106 GLU A O 1
ATOM 857 N N . SER A 1 107 ? 6.346 3.279 6.567 1.00 92.25 107 SER A N 1
ATOM 858 C CA . SER A 1 107 ? 4.911 3.006 6.478 1.00 92.25 107 SER A CA 1
ATOM 859 C C . SER A 1 107 ? 4.533 1.651 7.081 1.00 92.25 107 SER A C 1
ATOM 861 O O . SER A 1 107 ? 3.482 1.541 7.710 1.00 92.25 107 SER A O 1
ATOM 863 N N . VAL A 1 108 ? 5.391 0.628 6.955 1.00 95.12 108 VAL A N 1
ATOM 864 C CA . VAL A 1 108 ? 5.211 -0.658 7.650 1.00 95.12 108 VAL A CA 1
ATOM 865 C C . VAL A 1 108 ? 5.189 -0.439 9.162 1.00 95.12 108 VAL A C 1
ATOM 867 O O . VAL A 1 108 ? 4.270 -0.910 9.834 1.00 95.12 108 VAL A O 1
ATOM 870 N N . TYR A 1 109 ? 6.151 0.310 9.708 1.00 94.00 109 TYR A N 1
ATOM 871 C CA . TYR A 1 109 ? 6.188 0.600 11.146 1.00 94.00 109 TYR A CA 1
ATOM 872 C C . TYR A 1 109 ? 5.008 1.442 11.627 1.00 94.00 109 TYR A C 1
ATOM 874 O O . TYR A 1 109 ? 4.573 1.265 12.763 1.00 94.00 109 TYR A O 1
ATOM 882 N N . GLU A 1 110 ? 4.489 2.335 10.789 1.00 92.81 110 GLU A N 1
ATOM 883 C CA . GLU A 1 110 ? 3.350 3.183 11.132 1.00 92.81 110 GLU A CA 1
ATOM 884 C C . GLU A 1 110 ? 2.059 2.369 11.328 1.00 92.81 110 GLU A C 1
ATOM 886 O O . GLU A 1 110 ? 1.272 2.670 12.229 1.00 92.81 110 GLU A O 1
ATOM 891 N N . ILE A 1 111 ? 1.845 1.322 10.521 1.00 95.12 111 ILE A N 1
ATOM 892 C CA . ILE A 1 111 ? 0.572 0.578 10.507 1.00 95.12 111 ILE A CA 1
ATOM 893 C C . ILE A 1 111 ? 0.617 -0.784 11.198 1.00 95.12 111 ILE A C 1
ATOM 895 O O . ILE A 1 111 ? -0.447 -1.338 11.478 1.00 95.12 111 ILE A O 1
ATOM 899 N N . LYS A 1 112 ? 1.805 -1.332 11.489 1.00 95.31 112 LYS A N 1
ATOM 900 C CA . LYS A 1 112 ? 1.958 -2.713 11.983 1.00 95.31 112 LYS A CA 1
ATOM 901 C C . LYS A 1 112 ? 1.115 -3.044 13.220 1.00 95.31 112 LYS A C 1
ATOM 903 O O . LYS A 1 112 ? 0.584 -4.139 13.312 1.00 95.31 112 LYS A O 1
ATOM 908 N N . ASP A 1 113 ? 0.932 -2.101 14.144 1.00 94.88 113 ASP A N 1
ATOM 909 C CA . ASP A 1 113 ? 0.204 -2.351 15.398 1.00 94.88 113 ASP A CA 1
ATOM 910 C C . ASP A 1 113 ? -1.327 -2.381 15.204 1.00 94.88 113 ASP A C 1
ATOM 912 O O . ASP A 1 113 ? -2.082 -2.587 16.156 1.00 94.88 113 ASP A O 1
ATOM 916 N N . PHE A 1 114 ? -1.800 -2.135 13.980 1.00 95.94 114 PHE A N 1
ATOM 917 C CA . PHE A 1 114 ? -3.216 -2.024 13.637 1.00 95.94 114 PHE A CA 1
ATOM 918 C C . PHE A 1 114 ? -3.692 -3.096 12.657 1.00 95.94 114 PHE A C 1
ATOM 920 O O . PHE A 1 114 ? -4.889 -3.148 12.367 1.00 95.94 114 PHE A O 1
ATOM 927 N N . VAL A 1 115 ? -2.789 -3.922 12.127 1.00 97.06 115 VAL A N 1
ATOM 928 C CA . VAL A 1 115 ? -3.082 -4.887 11.061 1.00 97.06 115 VAL A CA 1
ATOM 929 C C . VAL A 1 115 ? -2.522 -6.262 11.402 1.00 97.06 115 VAL A C 1
ATOM 931 O O . VAL A 1 115 ? -1.597 -6.382 12.197 1.00 97.06 115 VAL A O 1
ATOM 934 N N . ASP A 1 116 ? -3.102 -7.302 10.811 1.00 96.56 116 ASP A N 1
ATOM 935 C CA . ASP A 1 116 ? -2.672 -8.688 11.015 1.00 96.56 116 ASP A CA 1
ATOM 936 C C . ASP A 1 116 ? -1.506 -9.046 10.074 1.00 96.56 116 ASP A C 1
ATOM 938 O O . ASP A 1 116 ? -0.639 -9.847 10.414 1.00 96.56 116 ASP A O 1
ATOM 942 N N . PHE A 1 117 ? -1.488 -8.446 8.881 1.00 96.94 117 PHE A N 1
ATOM 943 C CA . PHE A 1 117 ? -0.433 -8.568 7.874 1.00 96.94 117 PHE A CA 1
ATOM 944 C C . PHE A 1 117 ? -0.482 -7.388 6.898 1.00 96.94 117 PHE A C 1
ATOM 946 O O . PHE A 1 117 ? -1.474 -6.651 6.840 1.00 96.94 117 PHE A O 1
ATOM 953 N N . ILE A 1 118 ? 0.584 -7.216 6.116 1.00 97.38 118 ILE A N 1
ATOM 954 C CA . ILE A 1 118 ? 0.719 -6.135 5.136 1.00 97.38 118 ILE A CA 1
ATOM 955 C C . ILE A 1 118 ? 0.897 -6.715 3.732 1.00 97.38 118 ILE A C 1
ATOM 957 O O . ILE A 1 118 ? 1.668 -7.650 3.538 1.00 97.38 118 ILE A O 1
ATOM 961 N N . ILE A 1 119 ? 0.214 -6.131 2.748 1.00 95.00 119 ILE A N 1
ATOM 962 C CA . ILE A 1 119 ? 0.462 -6.340 1.320 1.00 95.00 119 ILE A CA 1
ATOM 963 C C . ILE A 1 119 ? 1.175 -5.106 0.759 1.00 95.00 119 ILE A C 1
ATOM 965 O O . ILE A 1 119 ? 0.677 -3.982 0.846 1.00 95.00 119 ILE A O 1
ATOM 969 N N . LEU A 1 120 ? 2.333 -5.317 0.142 1.00 92.50 120 LEU A N 1
ATOM 970 C CA . LEU A 1 120 ? 3.048 -4.310 -0.631 1.00 92.50 120 LEU A CA 1
ATOM 971 C C . LEU A 1 120 ? 2.549 -4.326 -2.076 1.00 92.50 120 LEU A C 1
ATOM 973 O O . LEU A 1 120 ? 3.074 -5.042 -2.924 1.00 92.50 120 LEU A O 1
ATOM 977 N N . GLY A 1 121 ? 1.550 -3.496 -2.366 1.00 87.25 121 GLY A N 1
ATOM 978 C CA . GLY A 1 121 ? 1.117 -3.151 -3.723 1.00 87.25 121 GLY A CA 1
ATOM 979 C C . GLY A 1 121 ? 2.089 -2.170 -4.382 1.00 87.25 121 GLY A C 1
ATOM 980 O O . GLY A 1 121 ? 1.701 -1.111 -4.866 1.00 87.25 121 GLY A O 1
ATOM 981 N N . TYR A 1 122 ? 3.384 -2.455 -4.332 1.00 81.56 122 TYR A N 1
ATOM 982 C CA . TYR A 1 122 ? 4.395 -1.558 -4.867 1.00 81.56 122 TYR A CA 1
ATOM 983 C C . TYR A 1 122 ? 5.423 -2.359 -5.632 1.00 81.56 122 TYR A C 1
ATOM 985 O O . TYR A 1 122 ? 6.083 -3.229 -5.073 1.00 81.56 122 TYR A O 1
ATOM 993 N N . GLY A 1 123 ? 5.602 -2.033 -6.905 1.00 72.06 123 GLY A N 1
ATOM 994 C CA . GLY A 1 123 ? 6.781 -2.482 -7.614 1.00 72.06 123 GLY A CA 1
ATOM 995 C C . GLY A 1 123 ? 7.974 -1.673 -7.134 1.00 72.06 123 GLY A C 1
ATOM 996 O O . GLY A 1 123 ? 8.006 -0.459 -7.328 1.00 72.06 123 GLY A O 1
ATOM 997 N N . LEU A 1 124 ? 8.934 -2.317 -6.475 1.00 75.06 124 LEU A N 1
ATOM 998 C CA . LEU A 1 124 ? 10.129 -1.670 -5.927 1.00 75.06 124 LEU A CA 1
ATOM 999 C C . LEU A 1 124 ? 11.127 -1.314 -7.047 1.00 75.06 124 LEU A C 1
ATOM 1001 O O . LEU A 1 124 ? 12.278 -1.744 -7.023 1.00 75.06 124 LEU A O 1
ATOM 1005 N N . CYS A 1 125 ? 10.674 -0.540 -8.039 1.00 71.62 125 CYS A N 1
ATOM 1006 C CA . CYS A 1 125 ? 11.396 -0.192 -9.261 1.00 71.62 125 CYS A CA 1
ATOM 1007 C C . CYS A 1 125 ? 12.848 0.201 -8.977 1.00 71.62 125 CYS A C 1
ATOM 1009 O O . CYS A 1 125 ? 13.114 1.001 -8.082 1.00 71.62 125 CYS A O 1
ATOM 1011 N N . GLY A 1 126 ? 13.777 -0.339 -9.765 1.00 66.44 126 GLY A N 1
ATOM 1012 C CA . GLY A 1 126 ? 15.211 -0.105 -9.590 1.00 66.44 126 GLY A CA 1
ATOM 1013 C C . GLY A 1 126 ? 15.895 -1.039 -8.588 1.00 66.44 126 GLY A C 1
ATOM 1014 O O . GLY A 1 126 ? 17.115 -0.984 -8.489 1.00 66.44 126 GLY A O 1
ATOM 1015 N N . ASN A 1 127 ? 15.152 -1.912 -7.898 1.00 72.12 127 ASN A N 1
ATOM 1016 C CA . ASN A 1 127 ? 15.712 -3.007 -7.107 1.00 72.12 127 ASN A CA 1
ATOM 1017 C C . ASN A 1 127 ? 15.685 -4.316 -7.910 1.00 72.12 127 ASN A C 1
ATOM 1019 O O . ASN A 1 127 ? 14.741 -4.605 -8.646 1.00 72.12 127 ASN A O 1
ATOM 1023 N N . SER A 1 128 ? 16.716 -5.131 -7.732 1.00 78.31 128 SER A N 1
ATOM 1024 C CA . SER A 1 128 ? 16.754 -6.533 -8.140 1.00 78.31 128 SER A CA 1
ATOM 1025 C C . SER A 1 128 ? 15.843 -7.391 -7.259 1.00 78.31 128 SER A C 1
ATOM 1027 O O . SER A 1 128 ? 15.550 -7.054 -6.113 1.00 78.31 128 SER A O 1
ATOM 1029 N N . GLU A 1 129 ? 15.461 -8.573 -7.746 1.00 81.06 129 GLU A N 1
ATOM 1030 C CA . GLU A 1 129 ? 14.650 -9.522 -6.970 1.00 81.06 129 GLU A CA 1
ATOM 1031 C C . GLU A 1 129 ? 15.300 -9.891 -5.622 1.00 81.06 129 GLU A C 1
ATOM 1033 O O . GLU A 1 129 ? 14.618 -10.068 -4.610 1.00 81.06 129 GLU A O 1
ATOM 1038 N N . ARG A 1 130 ? 16.637 -9.978 -5.588 1.00 84.81 130 ARG A N 1
ATOM 1039 C CA . ARG A 1 130 ? 17.387 -10.227 -4.354 1.00 84.81 130 ARG A CA 1
ATOM 1040 C C . ARG A 1 130 ? 17.214 -9.082 -3.359 1.00 84.81 130 ARG A C 1
ATOM 1042 O O . ARG A 1 130 ? 16.921 -9.345 -2.198 1.00 84.81 130 ARG A O 1
ATOM 1049 N N . GLU A 1 131 ? 17.358 -7.838 -3.805 1.00 86.62 131 GLU A N 1
ATOM 1050 C CA . GLU A 1 131 ? 17.189 -6.656 -2.950 1.00 86.62 131 GLU A CA 1
ATOM 1051 C C . GLU A 1 131 ? 15.759 -6.550 -2.412 1.00 86.62 131 GLU A C 1
ATOM 1053 O O . GLU A 1 131 ? 15.572 -6.283 -1.225 1.00 86.62 131 GLU A O 1
ATOM 1058 N N . ILE A 1 132 ? 14.758 -6.855 -3.246 1.00 86.31 132 ILE A N 1
ATOM 1059 C CA . ILE A 1 132 ? 13.349 -6.944 -2.836 1.00 86.31 132 ILE A CA 1
ATOM 1060 C C . ILE A 1 132 ? 13.183 -7.984 -1.723 1.00 86.31 132 ILE A C 1
ATOM 1062 O O . ILE A 1 132 ? 12.616 -7.698 -0.668 1.00 86.31 132 ILE A O 1
ATOM 1066 N N . ARG A 1 133 ? 13.715 -9.192 -1.925 1.00 88.31 133 ARG A N 1
ATOM 1067 C CA . ARG A 1 133 ? 13.632 -10.290 -0.954 1.00 88.31 133 ARG A CA 1
ATOM 1068 C C . ARG A 1 133 ? 14.325 -9.950 0.365 1.00 88.31 133 ARG A C 1
ATOM 1070 O O . ARG A 1 133 ? 13.790 -10.258 1.429 1.00 88.31 133 ARG A O 1
ATOM 1077 N N . ASP A 1 134 ? 15.497 -9.330 0.300 1.00 91.06 134 ASP A N 1
ATOM 1078 C CA . ASP A 1 134 ? 16.260 -8.925 1.479 1.00 91.06 134 ASP A CA 1
ATOM 1079 C C . ASP A 1 134 ? 15.544 -7.795 2.241 1.00 91.06 134 ASP A C 1
ATOM 1081 O O . ASP A 1 134 ? 15.512 -7.803 3.474 1.00 91.06 134 ASP A O 1
ATOM 1085 N N . ALA A 1 135 ? 14.902 -6.864 1.528 1.00 89.62 135 ALA A N 1
ATOM 1086 C CA . ALA A 1 135 ? 14.060 -5.831 2.122 1.00 89.62 135 ALA A CA 1
ATOM 1087 C C . ALA A 1 135 ? 12.826 -6.408 2.828 1.00 89.62 135 ALA A C 1
ATOM 1089 O O . ALA A 1 135 ? 12.578 -6.065 3.983 1.00 89.62 135 ALA A O 1
ATOM 1090 N N . LEU A 1 136 ? 12.093 -7.318 2.178 1.00 91.31 136 LEU A N 1
ATOM 1091 C CA . LEU A 1 136 ? 10.937 -7.997 2.771 1.00 91.31 136 LEU A CA 1
ATOM 1092 C C . LEU A 1 136 ? 11.321 -8.710 4.069 1.00 91.31 136 LEU A C 1
ATOM 1094 O O . LEU A 1 136 ? 10.744 -8.428 5.115 1.00 91.31 136 LEU A O 1
ATOM 1098 N N . LYS A 1 137 ? 12.372 -9.540 4.034 1.00 93.19 137 LYS A N 1
ATOM 1099 C CA . LYS A 1 137 ? 12.872 -10.244 5.226 1.00 93.19 137 LYS A CA 1
ATOM 1100 C C . LYS A 1 137 ? 13.234 -9.288 6.358 1.00 93.19 137 LYS A C 1
ATOM 1102 O O . LYS A 1 137 ? 12.928 -9.559 7.517 1.00 93.19 137 LYS A O 1
ATOM 1107 N N . ARG A 1 138 ? 13.899 -8.173 6.037 1.00 93.75 138 ARG A N 1
ATOM 1108 C CA . ARG A 1 138 ? 14.264 -7.148 7.022 1.00 93.75 138 ARG A CA 1
ATOM 1109 C C . ARG A 1 138 ? 13.023 -6.500 7.639 1.00 93.75 138 ARG A C 1
ATOM 1111 O O . ARG A 1 138 ? 12.981 -6.349 8.859 1.00 93.75 138 ARG A O 1
ATOM 1118 N N . MET A 1 139 ? 12.028 -6.136 6.827 1.00 93.44 139 MET A N 1
ATOM 1119 C CA . MET A 1 139 ? 10.767 -5.561 7.305 1.00 93.44 139 MET A CA 1
ATOM 1120 C C . MET A 1 139 ? 10.020 -6.537 8.212 1.00 93.44 139 MET A C 1
ATOM 1122 O O . MET A 1 139 ? 9.674 -6.165 9.329 1.00 93.44 139 MET A O 1
ATOM 1126 N N . GLU A 1 140 ? 9.850 -7.790 7.790 1.00 93.88 140 GLU A N 1
ATOM 1127 C CA . GLU A 1 140 ? 9.178 -8.821 8.588 1.00 93.88 140 GLU A CA 1
ATOM 1128 C C . GLU A 1 140 ? 9.883 -9.060 9.925 1.00 93.88 140 GLU A C 1
ATOM 1130 O O . GLU A 1 140 ? 9.248 -9.046 10.981 1.00 93.88 140 GLU A O 1
ATOM 1135 N N . HIS A 1 141 ? 11.210 -9.216 9.895 1.00 93.25 141 HIS A N 1
ATOM 1136 C CA . HIS A 1 141 ? 12.011 -9.457 11.091 1.00 93.25 141 HIS A CA 1
ATOM 1137 C C . HIS A 1 141 ? 11.932 -8.290 12.084 1.00 93.25 141 HIS A C 1
ATOM 1139 O O . HIS A 1 141 ? 11.713 -8.494 13.280 1.00 93.25 141 HIS A O 1
ATOM 1145 N N . ASN A 1 142 ? 12.101 -7.058 11.602 1.00 92.94 142 ASN A N 1
ATOM 1146 C CA . ASN A 1 142 ? 12.205 -5.901 12.485 1.00 92.94 142 ASN A CA 1
ATOM 1147 C C . ASN A 1 142 ? 10.833 -5.393 12.952 1.00 92.94 142 ASN A C 1
ATOM 1149 O O . ASN A 1 142 ? 10.674 -5.005 14.113 1.00 92.94 142 ASN A O 1
ATOM 1153 N N . ALA A 1 143 ? 9.829 -5.402 12.072 1.00 93.62 143 ALA A N 1
ATOM 1154 C CA . ALA A 1 143 ? 8.476 -4.987 12.421 1.00 93.62 143 ALA A CA 1
ATOM 1155 C C . ALA A 1 143 ? 7.715 -6.077 13.190 1.00 93.62 143 ALA A C 1
ATOM 1157 O O . ALA A 1 143 ? 6.836 -5.727 13.979 1.00 93.62 143 ALA A O 1
ATOM 1158 N N . LYS A 1 144 ? 8.106 -7.353 13.042 1.00 96.00 144 LYS A N 1
ATOM 1159 C CA . LYS A 1 144 ? 7.439 -8.535 13.614 1.00 96.00 144 LYS A CA 1
ATOM 1160 C C . LYS A 1 144 ? 6.006 -8.711 13.104 1.00 96.00 144 LYS A C 1
ATOM 1162 O O . LYS A 1 144 ? 5.115 -9.075 13.866 1.00 96.00 144 LYS A O 1
ATOM 1167 N N . ILE A 1 145 ? 5.797 -8.440 11.817 1.00 96.50 145 ILE A N 1
ATOM 1168 C CA . ILE A 1 145 ? 4.519 -8.611 11.121 1.00 96.50 145 ILE A CA 1
ATOM 1169 C C . ILE A 1 145 ? 4.764 -9.223 9.735 1.00 96.50 145 ILE A C 1
ATOM 1171 O O . ILE A 1 145 ? 5.758 -8.852 9.109 1.00 96.50 145 ILE A O 1
ATOM 1175 N N . PRO A 1 146 ? 3.910 -10.137 9.238 1.00 96.88 146 PRO A N 1
ATOM 1176 C CA . PRO A 1 146 ? 4.046 -10.663 7.882 1.00 96.88 146 PRO A CA 1
ATOM 1177 C C . PRO A 1 146 ? 3.886 -9.564 6.825 1.00 96.88 146 PRO A C 1
ATOM 1179 O O . PRO A 1 146 ? 2.952 -8.755 6.902 1.00 96.88 146 PRO A O 1
ATOM 1182 N N . VAL A 1 147 ? 4.774 -9.554 5.829 1.00 95.81 147 VAL A N 1
ATOM 1183 C CA . VAL A 1 147 ? 4.768 -8.580 4.731 1.00 95.81 147 VAL A CA 1
ATOM 1184 C C . VAL A 1 147 ? 4.853 -9.327 3.406 1.00 95.81 147 VAL A C 1
ATOM 1186 O O . VAL A 1 147 ? 5.889 -9.868 3.032 1.00 95.81 147 VAL A O 1
ATOM 1189 N N . TYR A 1 148 ? 3.754 -9.320 2.663 1.00 92.69 148 TYR A N 1
ATOM 1190 C CA . TYR A 1 148 ? 3.635 -10.008 1.386 1.00 92.69 148 TYR A CA 1
ATOM 1191 C C . TYR A 1 148 ? 3.775 -9.033 0.229 1.00 92.69 148 TYR A C 1
ATOM 1193 O O . TYR A 1 148 ? 3.256 -7.921 0.271 1.00 92.69 148 TYR A O 1
ATOM 1201 N N . MET A 1 149 ? 4.422 -9.474 -0.842 1.00 89.81 149 MET A N 1
ATOM 1202 C CA . MET A 1 149 ? 4.494 -8.740 -2.098 1.00 89.81 149 MET A CA 1
ATOM 1203 C C . MET A 1 149 ? 3.953 -9.624 -3.224 1.00 89.81 149 MET A C 1
ATOM 1205 O O . MET A 1 149 ? 4.280 -10.813 -3.247 1.00 89.81 149 MET A O 1
ATOM 1209 N N . PRO A 1 150 ? 3.144 -9.078 -4.149 1.00 87.12 150 PRO A N 1
ATOM 1210 C CA . PRO A 1 150 ? 2.687 -9.803 -5.324 1.00 87.12 150 PRO A CA 1
ATOM 1211 C C . PRO A 1 150 ? 3.842 -10.439 -6.111 1.00 87.12 150 PRO A C 1
ATOM 1213 O O . PRO A 1 150 ? 4.858 -9.801 -6.405 1.00 87.12 150 PRO A O 1
ATOM 1216 N N . SER A 1 151 ? 3.663 -11.709 -6.452 1.00 86.88 151 SER A N 1
ATOM 1217 C CA . SER A 1 151 ? 4.601 -12.524 -7.216 1.00 86.88 151 SER A CA 1
ATOM 1218 C C . SER A 1 151 ? 3.855 -13.482 -8.138 1.00 86.88 151 SER A C 1
ATOM 1220 O O . SER A 1 151 ? 2.661 -13.737 -7.968 1.00 86.88 151 SER A O 1
ATOM 1222 N N . ASP A 1 152 ? 4.580 -14.031 -9.104 1.00 83.62 152 ASP A N 1
ATOM 1223 C CA . ASP A 1 152 ? 4.169 -15.172 -9.911 1.00 83.62 152 ASP A CA 1
ATOM 1224 C C . ASP A 1 152 ? 5.148 -16.346 -9.713 1.00 83.62 152 ASP A C 1
ATOM 1226 O O . ASP A 1 152 ? 6.057 -16.299 -8.877 1.00 83.62 152 ASP A O 1
ATOM 1230 N N . GLY A 1 153 ? 4.957 -17.428 -10.475 1.00 78.94 153 GLY A N 1
ATOM 1231 C CA . GLY A 1 153 ? 5.840 -18.600 -10.443 1.00 78.94 153 GLY A CA 1
ATOM 1232 C C . GLY A 1 153 ? 7.296 -18.311 -10.836 1.00 78.94 153 GLY A C 1
ATOM 1233 O O . GLY A 1 153 ? 8.153 -19.163 -10.618 1.00 78.94 153 GLY A O 1
ATOM 1234 N N . GLU A 1 154 ? 7.589 -17.126 -11.376 1.00 81.06 154 GLU A N 1
ATOM 1235 C CA . GLU A 1 154 ? 8.931 -16.672 -11.728 1.00 81.06 154 GLU A CA 1
ATOM 1236 C C . GLU A 1 154 ? 9.504 -15.626 -10.747 1.00 81.06 154 GLU A C 1
ATOM 1238 O O . GLU A 1 154 ? 10.604 -15.118 -10.972 1.00 81.06 154 GLU A O 1
ATOM 1243 N N . GLY A 1 155 ? 8.782 -15.242 -9.690 1.00 83.38 155 GLY A N 1
ATOM 1244 C CA . GLY A 1 155 ? 9.264 -14.336 -8.638 1.00 83.38 155 GLY A CA 1
ATOM 1245 C C . GLY A 1 155 ? 8.410 -13.079 -8.436 1.00 83.38 155 GLY A C 1
ATOM 1246 O O . GLY A 1 155 ? 7.274 -12.987 -8.889 1.00 83.38 155 GLY A O 1
ATOM 1247 N N . TYR A 1 156 ? 8.949 -12.081 -7.732 1.00 86.81 156 TYR A N 1
ATOM 1248 C CA . TYR A 1 156 ? 8.225 -10.838 -7.413 1.00 86.81 156 TYR A CA 1
ATOM 1249 C C . TYR A 1 156 ? 8.056 -9.922 -8.624 1.00 86.81 156 TYR A C 1
ATOM 1251 O O . TYR A 1 156 ? 8.960 -9.818 -9.450 1.00 86.81 156 TYR A O 1
ATOM 1259 N N . PHE A 1 157 ? 6.922 -9.227 -8.726 1.00 85.88 157 PHE A N 1
ATOM 1260 C CA . PHE A 1 157 ? 6.758 -8.186 -9.744 1.00 85.88 157 PHE A CA 1
ATOM 1261 C C . PHE A 1 157 ? 7.653 -6.981 -9.425 1.00 85.88 157 PHE A C 1
ATOM 1263 O O . PHE A 1 157 ? 7.556 -6.383 -8.357 1.00 85.88 157 PHE A O 1
ATOM 1270 N N . ASN A 1 158 ? 8.531 -6.600 -10.350 1.00 76.56 158 ASN A N 1
ATOM 1271 C CA . ASN A 1 158 ? 9.596 -5.624 -10.095 1.00 76.56 158 ASN A CA 1
ATOM 1272 C C . ASN A 1 158 ? 9.145 -4.166 -10.254 1.00 76.56 158 ASN A C 1
ATOM 1274 O O . ASN A 1 158 ? 9.824 -3.250 -9.788 1.00 76.56 158 ASN A O 1
ATOM 1278 N N . ASN A 1 159 ? 8.012 -3.920 -10.914 1.00 82.12 159 ASN A N 1
ATOM 1279 C CA . ASN A 1 159 ? 7.448 -2.584 -11.087 1.00 82.12 159 ASN A CA 1
ATOM 1280 C C . ASN A 1 159 ? 5.910 -2.612 -11.028 1.00 82.12 159 ASN A C 1
ATOM 1282 O O . ASN A 1 159 ? 5.284 -3.658 -11.185 1.00 82.12 159 ASN A O 1
ATOM 1286 N N . CYS A 1 160 ? 5.293 -1.452 -10.790 1.00 85.00 160 CYS A N 1
ATOM 1287 C CA . CYS A 1 160 ? 3.836 -1.352 -10.675 1.00 85.00 160 CYS A CA 1
ATOM 1288 C C . CYS A 1 160 ? 3.112 -1.727 -11.979 1.00 85.00 160 CYS A C 1
ATOM 1290 O O . CYS A 1 160 ? 1.976 -2.177 -11.929 1.00 85.00 160 CYS A O 1
ATOM 1292 N N . ILE A 1 161 ? 3.760 -1.596 -13.140 1.00 84.44 161 ILE A N 1
ATOM 1293 C CA . ILE A 1 161 ? 3.168 -1.959 -14.435 1.00 84.44 161 ILE A CA 1
ATOM 1294 C C . ILE A 1 161 ? 3.092 -3.480 -14.601 1.00 84.44 161 ILE A C 1
ATOM 1296 O O . ILE A 1 161 ? 2.100 -3.977 -15.124 1.00 84.44 161 ILE A O 1
ATOM 1300 N N . GLU A 1 162 ? 4.082 -4.235 -14.115 1.00 86.94 162 GLU A N 1
ATOM 1301 C CA . GLU A 1 162 ? 4.025 -5.702 -14.069 1.00 86.94 162 GLU A CA 1
ATOM 1302 C C . GLU A 1 162 ? 2.882 -6.193 -13.180 1.00 86.94 162 GLU A C 1
ATOM 1304 O O . GLU A 1 162 ? 2.248 -7.186 -13.525 1.00 86.94 162 GLU A O 1
ATOM 1309 N N . ILE A 1 163 ? 2.575 -5.480 -12.090 1.00 84.94 163 ILE A N 1
ATOM 1310 C CA . ILE A 1 163 ? 1.423 -5.797 -11.233 1.00 84.94 163 ILE A CA 1
ATOM 1311 C C . ILE A 1 163 ? 0.103 -5.598 -12.000 1.00 84.94 163 ILE A C 1
ATOM 1313 O O . ILE A 1 163 ? -0.781 -6.444 -11.909 1.00 84.94 163 ILE A O 1
ATOM 1317 N N . VAL A 1 164 ? -0.019 -4.518 -12.781 1.00 84.25 164 VAL A N 1
ATOM 1318 C CA . VAL A 1 164 ? -1.237 -4.194 -13.556 1.00 84.25 164 VAL A CA 1
ATOM 1319 C C . VAL A 1 164 ? -1.411 -5.107 -14.775 1.00 84.25 164 VAL A C 1
ATOM 1321 O O . VAL A 1 164 ? -2.487 -5.643 -15.027 1.00 84.25 164 VAL A O 1
ATOM 1324 N N . LEU A 1 165 ? -0.366 -5.257 -15.592 1.00 83.69 165 LEU A N 1
ATOM 1325 C CA . LEU A 1 165 ? -0.457 -5.894 -16.912 1.00 83.69 165 LEU A CA 1
ATOM 1326 C C . LEU A 1 165 ? -0.009 -7.358 -16.917 1.00 83.69 165 LEU A C 1
ATOM 1328 O O . LEU A 1 165 ? -0.325 -8.089 -17.862 1.00 83.69 165 LEU A O 1
ATOM 1332 N N . GLY A 1 166 ? 0.709 -7.786 -15.883 1.00 81.44 166 GLY A N 1
ATOM 1333 C CA . GLY A 1 166 ? 1.426 -9.051 -15.844 1.00 81.44 166 GLY A CA 1
ATOM 1334 C C . GLY A 1 166 ? 2.816 -8.944 -16.474 1.00 81.44 166 GLY A C 1
ATOM 1335 O O . GLY A 1 166 ? 3.011 -8.326 -17.527 1.00 81.44 166 GLY A O 1
ATOM 1336 N N . ARG A 1 167 ? 3.781 -9.614 -15.839 1.00 81.06 167 ARG A N 1
ATOM 1337 C CA . ARG A 1 167 ? 5.194 -9.701 -16.242 1.00 81.06 167 ARG A CA 1
ATOM 1338 C C . ARG A 1 167 ? 5.388 -10.040 -17.723 1.00 81.06 167 ARG A C 1
ATOM 1340 O O . ARG A 1 167 ? 6.129 -9.347 -18.418 1.00 81.06 167 ARG A O 1
ATOM 1347 N N . ASP A 1 168 ? 4.685 -11.054 -18.223 1.00 82.75 168 ASP A N 1
ATOM 1348 C CA . ASP A 1 168 ? 4.814 -11.522 -19.609 1.00 82.75 168 ASP A CA 1
ATOM 1349 C C . ASP A 1 168 ? 4.441 -10.465 -20.644 1.00 82.75 168 ASP A C 1
ATOM 1351 O O . ASP A 1 168 ? 5.072 -10.381 -21.697 1.00 82.75 168 ASP A O 1
ATOM 1355 N N . LYS A 1 169 ? 3.404 -9.663 -20.373 1.00 81.06 169 LYS A N 1
ATOM 1356 C CA . LYS A 1 169 ? 2.984 -8.609 -21.301 1.00 81.06 169 LYS A CA 1
ATOM 1357 C C . LYS A 1 169 ? 3.996 -7.475 -21.320 1.00 81.06 169 LYS A C 1
ATOM 1359 O O . LYS A 1 169 ? 4.310 -6.988 -22.396 1.00 81.06 169 LYS A O 1
ATOM 1364 N N . VAL A 1 170 ? 4.528 -7.098 -20.157 1.00 79.88 170 VAL A N 1
ATOM 1365 C CA . VAL A 1 170 ? 5.528 -6.027 -20.042 1.00 79.88 170 VAL A CA 1
ATOM 1366 C C . VAL A 1 170 ? 6.829 -6.404 -20.746 1.00 79.88 170 VAL A C 1
ATOM 1368 O O . VAL A 1 170 ? 7.364 -5.595 -21.490 1.00 79.88 170 VAL A O 1
ATOM 1371 N N . ARG A 1 171 ? 7.315 -7.639 -20.578 1.00 78.56 171 ARG A N 1
ATOM 1372 C CA . ARG A 1 171 ? 8.579 -8.101 -21.188 1.00 78.56 171 ARG A CA 1
ATOM 1373 C C . ARG A 1 171 ? 8.527 -8.291 -22.710 1.00 78.56 171 ARG A C 1
ATOM 1375 O O . ARG A 1 171 ? 9.565 -8.534 -23.318 1.00 78.56 171 ARG A O 1
ATOM 1382 N N . ARG A 1 172 ? 7.337 -8.253 -23.318 1.00 76.12 172 ARG A N 1
ATOM 1383 C CA . ARG A 1 172 ? 7.135 -8.373 -24.775 1.00 76.12 172 ARG A CA 1
ATOM 1384 C C . ARG A 1 172 ? 7.048 -7.023 -25.493 1.00 76.12 172 ARG A C 1
ATOM 1386 O O . ARG A 1 172 ? 6.973 -7.026 -26.720 1.00 76.12 172 ARG A O 1
ATOM 1393 N N . ILE A 1 173 ? 6.990 -5.920 -24.746 1.00 65.69 173 ILE A N 1
ATOM 1394 C CA . ILE A 1 173 ? 6.989 -4.538 -25.251 1.00 65.69 173 ILE A CA 1
ATOM 1395 C C . ILE A 1 173 ? 8.437 -4.057 -25.329 1.00 65.69 173 ILE A C 1
ATOM 1397 O O . ILE A 1 173 ? 8.767 -3.404 -26.341 1.00 65.69 173 ILE A O 1
#

Radius of gyration: 15.42 Å; chains: 1; bounding box: 39×40×43 Å

Foldseek 3Di:
DEEEEEAELVCLVVVLVVLVPQQAAEEEEEDEPDDPPVSSVVQVVSSVVSQVSSCVSCVPDGNHHYDYDYLVCCVVPQDDDRYYYYYYDYPCVLVPLVVVLVVVLVSLLSCLVRGQAYEYLFQSAPDDLVRVVVSQVVSCVPSVHHYHYDDDPVGGRNGNVCVVPNPVVVVVD

pLDDT: mean 87.06, std 8.6, range [53.53, 97.5]

Secondary structure (DSSP, 8-state):
-EEEEEEEGGGHHHHHHHHHTTT--EEEEEE---S-HHHHHHHHHHHHHHHHHHHHHHTTT---EEEEEEGGGHHHH--SSSEEEEEEE-GGGGG-HHHHHHHHHHHHHHHGGG-SEEEEE---TT--HHHHHHHHHHHHHHHTS-EE--EETTEE--SHHHHHH-HHHHTT-